Protein AF-A0A7G2IJ08-F1 (afdb_monomer_lite)

Secondary structure (DSSP, 8-state):
-EEEETTEEEEEE---HHHHTTEEEEEEEE-TTT--EEEEEEE-----STT--S-SHHHHHHHHHHHHHHHTTTSPPPPGGGS-TTHHHHHHHHTTTT----HHHHHHHHHHHHHTSTT--GGGG-

Radius of gyration: 16.59 Å; chains: 1; bounding box: 36×27×44 Å

pLDDT: mean 91.96, std 9.9, range [31.3, 98.06]

Structure (mmCIF, N/CA/C/O backbone):
data_AF-A0A7G2IJ08-F1
#
_entry.id   AF-A0A7G2IJ08-F1
#
loop_
_atom_site.group_PDB
_atom_site.id
_atom_site.type_symbol
_atom_site.label_atom_id
_atom_site.label_alt_id
_atom_site.label_comp_id
_atom_site.label_asym_id
_atom_site.label_entity_id
_atom_site.label_seq_id
_atom_site.pdbx_PDB_ins_code
_atom_site.Cartn_x
_atom_site.Cartn_y
_atom_site.Cartn_z
_atom_site.occupancy
_atom_site.B_iso_or_equiv
_atom_site.auth_seq_id
_atom_site.auth_comp_id
_atom_site.auth_asym_id
_atom_site.auth_atom_id
_atom_site.pdbx_PDB_model_num
ATOM 1 N N . MET A 1 1 ? -6.828 7.365 10.601 1.00 83.56 1 MET A N 1
ATOM 2 C CA . MET A 1 1 ? -6.269 6.712 9.393 1.00 83.56 1 MET A CA 1
ATOM 3 C C . MET A 1 1 ? -5.420 5.538 9.841 1.00 83.56 1 MET A C 1
ATOM 5 O O . MET A 1 1 ? -4.652 5.709 10.775 1.00 83.56 1 MET A O 1
ATOM 9 N N . ILE A 1 2 ? -5.579 4.373 9.215 1.00 91.81 2 ILE A N 1
ATOM 10 C CA . ILE A 1 2 ? -4.868 3.136 9.558 1.00 91.81 2 ILE A CA 1
ATOM 11 C C . ILE A 1 2 ? -3.822 2.849 8.482 1.00 91.81 2 ILE A C 1
ATOM 13 O O . ILE A 1 2 ? -4.136 2.824 7.285 1.00 91.81 2 ILE A O 1
ATOM 17 N N . THR A 1 3 ? -2.588 2.597 8.909 1.00 93.62 3 THR A N 1
ATOM 18 C CA . THR A 1 3 ? -1.513 2.089 8.054 1.00 93.62 3 THR A CA 1
ATOM 19 C C . THR A 1 3 ? -1.300 0.600 8.294 1.00 93.62 3 THR A C 1
ATOM 21 O O . THR A 1 3 ? -1.590 0.077 9.367 1.00 93.62 3 THR A O 1
ATOM 24 N N . GLN A 1 4 ? -0.800 -0.098 7.278 1.00 92.81 4 GLN A N 1
ATOM 25 C CA . GLN A 1 4 ? -0.503 -1.526 7.361 1.00 92.81 4 GLN A CA 1
ATOM 26 C C . GLN A 1 4 ? 0.725 -1.821 8.226 1.00 92.81 4 GLN A C 1
ATOM 28 O O . GLN A 1 4 ? 0.794 -2.865 8.865 1.00 92.81 4 GLN A O 1
ATOM 33 N N . TYR A 1 5 ? 1.691 -0.900 8.236 1.00 91.88 5 TYR A N 1
ATOM 34 C CA . TYR A 1 5 ? 2.951 -1.045 8.952 1.00 91.88 5 TYR A CA 1
ATOM 35 C C . TYR A 1 5 ? 3.253 0.226 9.747 1.00 91.88 5 TYR A C 1
ATOM 37 O O . TYR A 1 5 ? 2.928 1.337 9.310 1.00 91.88 5 TYR A O 1
ATOM 45 N N . MET A 1 6 ? 3.912 0.060 10.893 1.00 90.81 6 MET A N 1
ATOM 46 C CA . MET A 1 6 ? 4.408 1.165 11.715 1.00 90.81 6 MET A CA 1
ATOM 47 C C . MET A 1 6 ? 5.389 2.029 10.912 1.00 90.81 6 MET A C 1
ATOM 49 O O . MET A 1 6 ? 6.276 1.495 10.245 1.00 90.81 6 MET A O 1
ATOM 53 N N . GLY A 1 7 ? 5.213 3.353 10.926 1.00 90.12 7 GLY A N 1
ATOM 54 C CA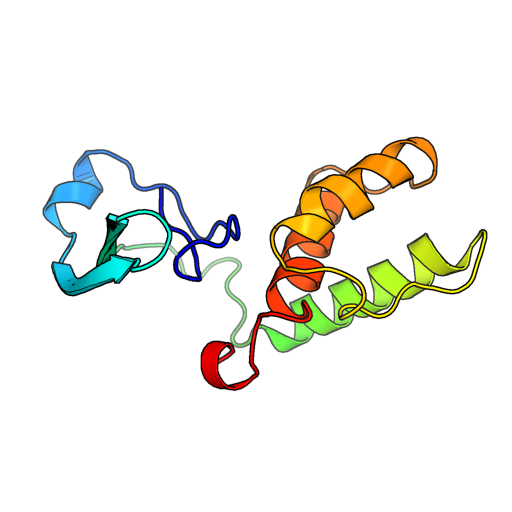 . GLY A 1 7 ? 6.118 4.299 10.253 1.00 90.12 7 GLY A CA 1
ATOM 55 C C . GLY A 1 7 ? 6.088 4.277 8.716 1.00 90.12 7 GLY A C 1
ATOM 56 O O . GLY A 1 7 ? 6.756 5.090 8.068 1.00 90.12 7 GLY A O 1
ATOM 57 N N . LYS A 1 8 ? 5.300 3.391 8.090 1.00 92.94 8 LYS A N 1
ATOM 58 C CA . LYS A 1 8 ? 5.178 3.316 6.628 1.00 92.94 8 LYS A CA 1
ATOM 59 C C . LYS A 1 8 ? 3.825 3.852 6.178 1.00 92.94 8 LYS A C 1
ATOM 61 O O . LYS A 1 8 ? 2.774 3.421 6.646 1.00 92.94 8 LYS A O 1
ATOM 66 N N . ARG A 1 9 ? 3.839 4.762 5.207 1.00 93.81 9 ARG A N 1
ATOM 67 C CA . ARG A 1 9 ? 2.667 5.385 4.572 1.00 93.81 9 ARG A CA 1
ATOM 68 C C . ARG A 1 9 ? 2.011 4.425 3.574 1.00 93.81 9 ARG A C 1
ATOM 70 O O . ARG A 1 9 ? 1.850 4.743 2.399 1.00 93.81 9 ARG A O 1
ATOM 77 N N . VAL A 1 10 ? 1.663 3.238 4.062 1.00 95.19 10 VAL A N 1
ATOM 78 C CA . VAL A 1 10 ? 0.983 2.170 3.327 1.00 95.19 10 VAL A CA 1
ATOM 79 C C . VAL A 1 10 ? -0.429 2.078 3.887 1.00 95.19 10 VAL A C 1
ATOM 81 O O . VAL A 1 10 ? -0.673 1.379 4.868 1.00 95.19 10 VAL A O 1
ATOM 84 N N . PHE A 1 11 ? -1.351 2.852 3.321 1.00 92.19 11 PHE A N 1
ATOM 85 C CA . PHE A 1 11 ? -2.701 2.980 3.871 1.00 92.19 11 PHE A CA 1
ATOM 86 C C . PHE A 1 11 ? -3.504 1.690 3.710 1.00 92.19 11 PHE A C 1
ATOM 88 O O . PHE A 1 11 ? -3.425 1.025 2.675 1.00 92.19 11 PHE A O 1
ATOM 95 N N . SER A 1 12 ? -4.264 1.344 4.747 1.00 90.69 12 SER A N 1
ATOM 96 C CA . SER A 1 12 ? -5.182 0.200 4.736 1.00 90.69 12 SER A CA 1
ATOM 97 C C . SER A 1 12 ? -6.635 0.648 4.811 1.00 90.69 12 SER A C 1
ATOM 99 O O . SER A 1 12 ? -7.461 0.121 4.079 1.00 90.69 12 SER A O 1
ATOM 101 N N . ALA A 1 13 ? -6.947 1.627 5.665 1.00 91.19 13 ALA A N 1
ATOM 102 C CA . ALA A 1 13 ? -8.313 2.114 5.840 1.00 91.19 13 ALA A CA 1
ATOM 103 C C . ALA A 1 13 ? -8.358 3.515 6.470 1.00 91.19 13 ALA A C 1
ATOM 105 O O . ALA A 1 13 ? -7.411 3.971 7.121 1.00 91.19 13 ALA A O 1
ATOM 106 N N . VAL A 1 14 ? -9.500 4.181 6.323 1.00 91.38 14 VAL A N 1
ATOM 107 C CA . VAL A 1 14 ? -9.898 5.342 7.124 1.00 91.38 14 VAL A CA 1
ATOM 108 C C . VAL A 1 14 ? -11.156 4.934 7.885 1.00 91.38 14 VAL A C 1
ATOM 110 O O . VAL A 1 14 ? -12.027 4.291 7.312 1.00 91.38 14 VAL A O 1
ATOM 113 N N . LEU A 1 15 ? -11.203 5.238 9.182 1.00 90.94 15 LEU A N 1
ATOM 114 C CA . LEU A 1 15 ? -12.371 4.978 10.018 1.00 90.94 15 LEU A CA 1
ATOM 115 C C . LEU A 1 15 ? -13.145 6.277 10.200 1.00 90.94 15 LEU A C 1
ATOM 117 O O . LEU A 1 15 ? -12.534 7.295 10.533 1.00 90.94 15 LEU A O 1
ATOM 121 N N . ASP A 1 16 ? -14.459 6.202 10.039 1.00 89.88 16 ASP A N 1
ATOM 122 C CA . ASP A 1 16 ? -15.369 7.277 10.417 1.00 89.88 16 ASP A CA 1
ATOM 123 C C . ASP A 1 16 ? -15.651 7.252 11.926 1.00 89.88 16 ASP A C 1
ATOM 125 O O . ASP A 1 16 ? -15.467 6.236 12.602 1.00 89.88 16 ASP A O 1
ATOM 129 N N . GLU A 1 17 ? -16.137 8.375 12.454 1.00 90.69 17 GLU A N 1
ATOM 130 C CA . GLU A 1 17 ? -16.393 8.586 13.885 1.00 90.69 17 GLU A CA 1
ATOM 131 C C . GLU A 1 17 ? -17.216 7.467 14.562 1.00 90.69 17 GLU A C 1
ATOM 133 O O . GLU A 1 17 ? -16.802 7.009 15.630 1.00 90.69 17 GLU A O 1
ATOM 138 N N . PRO A 1 18 ? -18.293 6.913 13.964 1.00 89.44 18 PRO A N 1
ATOM 139 C CA . PRO A 1 18 ? -19.065 5.844 14.604 1.00 89.44 18 PRO A CA 1
ATOM 140 C C . PRO A 1 18 ? -18.276 4.544 14.815 1.00 89.44 18 PRO A C 1
ATOM 142 O O . PRO A 1 18 ? -18.549 3.800 15.756 1.00 89.44 18 PRO A O 1
ATOM 145 N N . LEU A 1 19 ? -17.287 4.257 13.959 1.00 89.44 19 LEU A N 1
ATOM 146 C CA . LEU A 1 19 ? -16.447 3.062 14.086 1.00 89.44 19 LEU A CA 1
ATOM 147 C C . LEU A 1 19 ? -15.361 3.226 15.150 1.00 89.44 19 LEU A C 1
ATOM 149 O O . LEU A 1 19 ? -14.838 2.218 15.628 1.00 89.44 19 LEU A O 1
ATOM 153 N N . MET A 1 20 ? -15.053 4.460 15.563 1.00 90.00 20 MET A N 1
ATOM 154 C CA . MET A 1 20 ? -14.054 4.721 16.601 1.00 90.00 20 MET A CA 1
ATOM 155 C C . MET A 1 20 ? -14.438 4.088 17.942 1.00 90.00 20 MET A C 1
ATOM 157 O O . MET A 1 20 ? -13.561 3.611 18.658 1.00 90.00 20 MET A O 1
ATOM 161 N N . ALA A 1 21 ? -15.737 3.988 18.249 1.00 89.00 21 ALA A N 1
ATOM 162 C CA . ALA A 1 21 ? -16.230 3.312 19.452 1.00 89.00 21 ALA A CA 1
ATOM 163 C C . ALA A 1 21 ? -15.924 1.798 19.480 1.00 89.00 21 ALA A C 1
ATOM 165 O O . ALA A 1 21 ? -15.882 1.199 20.553 1.00 89.00 21 ALA A O 1
ATOM 166 N N . ASN A 1 22 ? -15.681 1.182 18.316 1.00 90.69 22 ASN A N 1
ATOM 167 C CA . ASN A 1 22 ? -15.400 -0.251 18.176 1.00 90.69 22 ASN A CA 1
ATOM 168 C C . ASN A 1 22 ? -13.899 -0.569 18.089 1.00 90.69 22 ASN A C 1
ATOM 170 O O . ASN A 1 22 ? -13.524 -1.732 17.915 1.00 90.69 22 ASN A O 1
ATOM 174 N N . VAL A 1 23 ? -13.036 0.446 18.175 1.00 94.44 23 VAL A N 1
ATOM 175 C CA . VAL A 1 23 ? -11.585 0.275 18.097 1.00 94.44 23 VAL A CA 1
ATOM 176 C C . VAL A 1 23 ? -11.074 -0.378 19.377 1.00 94.44 23 VAL A C 1
ATOM 178 O O . VAL A 1 23 ? -11.228 0.151 20.475 1.00 94.44 23 VAL A O 1
ATOM 181 N N . LYS A 1 24 ? -10.409 -1.525 19.231 1.00 95.50 24 LYS A N 1
ATOM 182 C CA . LYS A 1 24 ? -9.675 -2.194 20.307 1.00 95.50 24 LYS A CA 1
ATOM 183 C C . LYS A 1 24 ? -8.184 -2.011 20.086 1.00 95.50 24 LYS A C 1
ATOM 185 O O . LYS A 1 24 ? -7.656 -2.486 19.083 1.00 95.50 24 LYS A O 1
ATOM 190 N N . VAL A 1 25 ? -7.502 -1.364 21.025 1.00 95.62 25 VAL A N 1
ATOM 191 C CA . VAL A 1 25 ? -6.035 -1.292 21.025 1.00 95.62 25 VAL A CA 1
ATOM 192 C C . VAL A 1 25 ? -5.491 -2.634 21.506 1.00 95.62 25 VAL A C 1
ATOM 194 O O . VAL A 1 25 ? -5.792 -3.071 22.614 1.00 95.62 25 VAL A O 1
ATOM 197 N N . LEU A 1 26 ? -4.729 -3.307 20.648 1.00 95.38 26 LEU A N 1
ATOM 198 C CA . LEU A 1 26 ? -4.089 -4.589 20.939 1.00 95.38 26 LEU A CA 1
ATOM 199 C C . LEU A 1 26 ? -2.696 -4.399 21.536 1.00 95.38 26 LEU A C 1
ATOM 201 O O . LEU A 1 26 ? -2.298 -5.134 22.435 1.00 95.38 26 LEU A O 1
ATOM 205 N N . GLN A 1 27 ? -1.953 -3.422 21.020 1.00 94.75 27 GLN A N 1
ATOM 206 C CA . GLN A 1 27 ? -0.595 -3.131 21.452 1.00 94.75 27 GLN A CA 1
ATOM 207 C C . GLN A 1 27 ? -0.280 -1.657 21.219 1.00 94.75 27 GLN A C 1
ATOM 209 O O . GLN A 1 27 ? -0.668 -1.096 20.195 1.00 94.75 27 GLN A O 1
ATOM 214 N N . THR A 1 28 ? 0.486 -1.072 22.133 1.00 95.56 28 THR A N 1
ATOM 215 C CA . THR A 1 28 ? 1.077 0.258 21.982 1.00 95.56 28 THR A CA 1
ATOM 216 C C . THR A 1 28 ? 2.592 0.123 21.918 1.00 95.56 28 THR A C 1
ATOM 218 O O . THR A 1 28 ? 3.188 -0.614 22.705 1.00 95.56 28 THR A O 1
ATOM 221 N N . GLN A 1 29 ? 3.217 0.806 20.965 1.00 93.19 29 GLN A N 1
ATOM 222 C CA . GLN A 1 29 ? 4.662 0.815 20.757 1.00 93.19 29 GLN A CA 1
ATOM 223 C C . GLN A 1 29 ? 5.121 2.249 20.517 1.00 93.19 29 GLN A C 1
ATOM 225 O O . GLN A 1 29 ? 4.439 3.004 19.832 1.00 93.19 29 GLN A O 1
ATOM 230 N N . VAL A 1 30 ? 6.273 2.625 21.065 1.00 93.69 30 VAL A N 1
ATOM 231 C CA . VAL A 1 30 ? 6.898 3.921 20.778 1.00 93.69 30 VAL A CA 1
ATOM 232 C C . VAL A 1 30 ? 8.019 3.679 19.787 1.00 93.69 30 VAL A C 1
ATOM 234 O O . VAL A 1 30 ? 8.906 2.864 20.038 1.00 93.69 30 VAL A O 1
ATOM 237 N N . ASP A 1 31 ? 7.962 4.374 18.660 1.00 88.88 31 ASP A N 1
ATOM 238 C CA . ASP A 1 31 ? 9.029 4.344 17.672 1.00 88.88 31 ASP A CA 1
ATOM 239 C C . ASP A 1 31 ? 10.292 4.988 18.277 1.00 88.88 31 ASP A C 1
ATOM 241 O O . ASP A 1 31 ? 10.238 6.158 18.670 1.00 88.88 31 ASP A O 1
ATOM 245 N N . PRO A 1 32 ? 11.417 4.261 18.399 1.00 88.06 32 PRO A N 1
ATOM 246 C CA . PRO A 1 32 ? 12.633 4.799 19.001 1.00 88.06 32 PRO A CA 1
ATOM 247 C C . PRO A 1 32 ? 13.225 5.970 18.212 1.00 88.06 32 PRO A C 1
ATOM 249 O O . PRO A 1 32 ? 13.860 6.827 18.823 1.00 88.06 32 PRO A O 1
ATOM 252 N N . ASP A 1 33 ? 13.003 6.025 16.895 1.00 87.94 33 ASP A N 1
ATOM 253 C CA . ASP A 1 33 ? 13.598 7.044 16.029 1.00 87.94 33 ASP A CA 1
ATOM 254 C C . ASP A 1 33 ? 12.771 8.335 16.024 1.00 87.94 33 ASP A C 1
ATOM 256 O O . ASP A 1 33 ? 13.313 9.437 16.118 1.00 87.94 33 ASP A O 1
ATOM 260 N N . SER A 1 34 ? 11.444 8.218 15.906 1.00 89.88 34 SER A N 1
ATOM 261 C CA . SER A 1 34 ? 10.548 9.383 15.839 1.00 89.88 34 SER A CA 1
ATOM 262 C C . SER A 1 34 ? 9.936 9.787 17.181 1.00 89.88 34 SER A C 1
ATOM 264 O O . SER A 1 34 ? 9.311 10.845 17.266 1.00 89.88 34 SER A O 1
ATOM 266 N N . HIS A 1 35 ? 10.074 8.945 18.209 1.00 90.94 35 HIS A N 1
ATOM 267 C CA . HIS A 1 35 ? 9.389 9.048 19.503 1.00 90.94 35 HIS A CA 1
ATOM 268 C C . HIS A 1 35 ? 7.855 9.098 19.403 1.00 90.94 35 HIS A C 1
ATOM 270 O O . HIS A 1 35 ? 7.180 9.494 20.354 1.00 90.94 35 HIS A O 1
ATOM 276 N N . GLN A 1 36 ? 7.285 8.695 18.262 1.00 92.31 36 GLN A N 1
ATOM 277 C CA . GLN A 1 36 ? 5.840 8.647 18.063 1.00 92.31 36 GLN A CA 1
ATOM 278 C C . GLN A 1 36 ? 5.251 7.378 18.667 1.00 92.31 36 GLN A C 1
ATOM 280 O O . GLN A 1 36 ? 5.807 6.287 18.528 1.00 92.31 36 GLN A O 1
ATOM 285 N N . GLU A 1 37 ? 4.087 7.519 19.291 1.00 94.31 37 GLU A N 1
ATOM 286 C CA . GLU A 1 37 ? 3.296 6.383 19.744 1.00 94.31 37 GLU A CA 1
ATOM 287 C C . GLU A 1 37 ? 2.488 5.795 18.580 1.00 94.31 37 GLU A C 1
ATOM 289 O O . GLU A 1 37 ? 1.760 6.498 17.877 1.00 94.31 37 GLU A O 1
ATOM 294 N N . TRP A 1 38 ? 2.591 4.482 18.410 1.00 94.50 38 TRP A N 1
ATOM 295 C CA . TRP A 1 38 ? 1.856 3.693 17.439 1.00 94.50 38 TRP A CA 1
ATOM 296 C C . TRP A 1 38 ? 0.996 2.656 18.144 1.00 94.50 38 TRP A C 1
ATOM 298 O O . TRP A 1 38 ? 1.460 1.921 19.016 1.00 94.50 38 TRP A O 1
ATOM 308 N N . GLN A 1 39 ? -0.261 2.569 17.719 1.00 94.81 39 GLN A N 1
ATOM 309 C CA . GLN A 1 39 ? -1.226 1.622 18.258 1.00 94.81 39 GLN A CA 1
ATOM 310 C C . GLN A 1 39 ? -1.586 0.590 17.193 1.00 94.81 39 GLN A C 1
ATOM 312 O O . GLN A 1 39 ? -2.112 0.925 16.129 1.00 94.81 39 GLN A O 1
ATOM 317 N N . GLN A 1 40 ? -1.321 -0.680 17.487 1.00 94.31 40 GLN A N 1
ATOM 318 C CA . GLN A 1 40 ? -1.907 -1.781 16.741 1.00 94.31 40 GLN A CA 1
ATOM 319 C C . GLN A 1 40 ? -3.355 -1.925 17.192 1.00 94.31 40 GLN A C 1
ATOM 321 O O . GLN A 1 40 ? -3.624 -2.173 18.367 1.00 94.31 40 GLN A O 1
ATOM 326 N N . VAL A 1 41 ? -4.286 -1.776 16.257 1.00 94.62 41 VAL A N 1
ATOM 327 C CA . VAL A 1 41 ? -5.718 -1.794 16.547 1.00 94.62 41 VAL A CA 1
ATOM 328 C C . VAL A 1 41 ? -6.425 -2.935 15.828 1.00 94.62 41 VAL A C 1
ATOM 330 O O . VAL A 1 41 ? -6.017 -3.357 14.748 1.00 94.62 41 VAL A O 1
ATOM 333 N N . SER A 1 42 ? -7.514 -3.410 16.422 1.00 93.88 42 SER A N 1
ATOM 334 C CA . SER A 1 42 ? -8.494 -4.294 15.798 1.00 93.88 42 SER A CA 1
ATOM 335 C C . SER A 1 42 ? -9.854 -3.612 15.800 1.00 93.88 42 SER A C 1
ATOM 337 O O . SER A 1 42 ? -10.259 -3.021 16.801 1.00 93.88 42 SER A O 1
ATOM 339 N N . VAL A 1 43 ? -10.548 -3.676 14.667 1.00 92.69 43 VAL A N 1
ATOM 340 C CA . VAL A 1 43 ? -11.862 -3.060 14.471 1.00 92.69 43 VAL A CA 1
ATOM 341 C C . VAL A 1 43 ? -12.766 -4.086 13.816 1.00 92.69 43 VAL A C 1
ATOM 343 O O . VAL A 1 43 ? -12.389 -4.712 12.829 1.00 92.69 43 VAL A O 1
ATOM 346 N N . THR A 1 44 ? -13.961 -4.261 14.365 1.00 91.19 44 THR A N 1
ATOM 347 C CA . THR A 1 44 ? -15.001 -5.093 13.757 1.00 91.19 44 THR A CA 1
ATOM 348 C C . THR A 1 44 ? -16.007 -4.190 13.057 1.00 91.19 44 THR A C 1
ATOM 350 O O . THR A 1 44 ? -16.534 -3.260 13.667 1.00 91.19 44 THR A O 1
ATOM 353 N N . ALA A 1 45 ? -16.263 -4.463 11.780 1.00 88.62 45 ALA A N 1
ATOM 354 C CA . ALA A 1 45 ? -17.223 -3.744 10.953 1.00 88.62 45 ALA A CA 1
ATOM 355 C C . ALA A 1 45 ? -18.034 -4.739 10.112 1.00 88.62 45 ALA A C 1
ATOM 357 O O . ALA A 1 45 ? -17.591 -5.863 9.875 1.00 88.62 45 ALA A O 1
ATOM 358 N N . TRP A 1 46 ? -19.216 -4.315 9.670 1.00 89.38 46 TRP A N 1
ATOM 359 C CA . TRP A 1 46 ? -20.107 -5.109 8.827 1.00 89.38 46 TRP A CA 1
ATOM 360 C C . TRP A 1 46 ? -20.086 -4.577 7.397 1.00 89.38 46 TRP A C 1
ATOM 362 O O . TRP A 1 46 ? -20.099 -3.367 7.184 1.00 89.38 46 TRP A O 1
ATOM 372 N N . THR A 1 47 ? -20.072 -5.487 6.430 1.00 88.38 47 THR A N 1
ATOM 373 C CA . THR A 1 47 ? -20.132 -5.193 4.995 1.00 88.38 47 THR A CA 1
ATOM 374 C C . THR A 1 47 ? -20.822 -6.348 4.276 1.00 88.38 47 THR A C 1
ATOM 376 O O . THR A 1 47 ? -20.944 -7.441 4.832 1.00 88.38 47 THR A O 1
ATOM 379 N N . THR A 1 48 ? -21.283 -6.115 3.051 1.00 91.56 48 THR A N 1
ATOM 380 C CA . THR A 1 48 ? -21.674 -7.195 2.139 1.00 91.56 48 THR A CA 1
ATOM 381 C C . THR A 1 48 ? -20.440 -7.989 1.721 1.00 91.56 48 THR A C 1
ATOM 383 O O . THR A 1 48 ? -19.351 -7.429 1.647 1.00 91.56 48 THR A O 1
ATOM 386 N N . ASP A 1 49 ? -20.609 -9.270 1.408 1.00 86.88 49 ASP A N 1
ATOM 387 C CA . ASP A 1 49 ? -19.570 -10.125 0.816 1.00 86.88 49 ASP A CA 1
ATOM 388 C C . ASP A 1 49 ? -19.336 -9.847 -0.681 1.00 86.88 49 ASP A C 1
ATOM 390 O O . ASP A 1 49 ? -18.397 -10.374 -1.279 1.00 86.88 49 ASP A O 1
ATOM 394 N N . GLN A 1 50 ? -20.169 -8.991 -1.278 1.00 88.56 50 GLN A N 1
ATOM 395 C CA . GLN A 1 50 ? -20.017 -8.502 -2.644 1.00 88.56 50 GLN A CA 1
ATOM 396 C C . GLN A 1 50 ? -18.620 -7.894 -2.849 1.00 88.56 50 GLN A C 1
ATOM 398 O O . GLN A 1 50 ? -18.134 -7.137 -2.011 1.00 88.56 50 GLN A O 1
ATOM 403 N N . ASP A 1 51 ? -17.981 -8.263 -3.960 1.00 84.50 51 ASP A N 1
ATOM 404 C CA . ASP A 1 51 ? -16.644 -7.823 -4.388 1.00 84.50 51 ASP A CA 1
ATOM 405 C C . ASP A 1 51 ? -15.458 -8.275 -3.512 1.00 84.50 51 ASP A C 1
ATOM 407 O O . ASP A 1 51 ? -14.314 -7.878 -3.757 1.00 84.50 51 ASP A O 1
ATOM 411 N N . PHE A 1 52 ? -15.678 -9.166 -2.540 1.00 89.19 52 PHE A N 1
ATOM 412 C CA . PHE A 1 52 ? -14.580 -9.814 -1.826 1.00 89.19 52 PHE A CA 1
ATOM 413 C C . PHE A 1 52 ? -13.991 -10.969 -2.636 1.00 89.19 52 PHE A C 1
ATOM 415 O O . PHE A 1 52 ? -14.696 -11.809 -3.194 1.00 89.19 52 PHE A O 1
ATOM 422 N N . ILE A 1 53 ? -12.663 -11.052 -2.633 1.00 89.44 53 ILE A N 1
ATOM 423 C CA . ILE A 1 53 ? -11.926 -12.216 -3.123 1.00 89.44 53 ILE A CA 1
ATOM 424 C C . ILE A 1 53 ? -11.326 -12.980 -1.944 1.00 89.44 53 ILE A C 1
ATOM 426 O O . ILE A 1 53 ? -10.955 -12.396 -0.928 1.00 89.44 53 ILE A O 1
ATOM 430 N N . SER A 1 54 ? -11.213 -14.302 -2.078 1.00 89.50 54 SER A N 1
ATOM 431 C CA . SER A 1 54 ? -10.762 -15.176 -0.986 1.00 89.50 54 SER A CA 1
ATOM 432 C C . SER A 1 54 ? -9.289 -14.999 -0.611 1.00 89.50 54 SER A C 1
ATOM 434 O O . SER A 1 54 ? -8.884 -15.373 0.488 1.00 89.50 54 SER A O 1
ATOM 436 N N . THR A 1 55 ? -8.471 -14.462 -1.519 1.00 91.56 55 THR A N 1
ATOM 437 C CA . THR A 1 55 ? -7.028 -14.284 -1.325 1.00 91.56 55 THR A CA 1
ATOM 438 C C . THR A 1 55 ? -6.539 -13.044 -2.061 1.00 91.56 55 THR A C 1
ATOM 440 O O . THR A 1 55 ? -7.137 -12.634 -3.050 1.00 91.56 55 THR A O 1
ATOM 443 N N . LEU A 1 56 ? -5.409 -12.478 -1.633 1.00 90.88 56 LEU A N 1
ATOM 444 C CA . LEU A 1 56 ? -4.785 -11.340 -2.319 1.00 90.88 56 LEU A CA 1
ATOM 445 C C . LEU A 1 56 ? -3.983 -11.731 -3.570 1.00 90.88 56 LEU A C 1
ATOM 447 O O . LEU A 1 56 ? -3.608 -10.848 -4.339 1.00 90.88 56 LEU A O 1
ATOM 451 N N . ALA A 1 57 ? -3.704 -13.022 -3.783 1.00 93.06 57 ALA A N 1
ATOM 452 C CA . ALA A 1 57 ? -2.816 -13.477 -4.853 1.00 93.06 57 ALA A CA 1
ATOM 453 C C . ALA A 1 57 ? -3.225 -12.967 -6.253 1.00 93.06 57 ALA A C 1
ATOM 455 O O . ALA A 1 57 ? -2.350 -12.438 -6.938 1.00 93.06 57 ALA A O 1
ATOM 456 N N . PRO A 1 58 ? -4.515 -12.986 -6.652 1.00 94.62 58 PRO A N 1
ATOM 457 C CA . PRO A 1 58 ? -4.930 -12.454 -7.952 1.00 94.62 58 PRO A CA 1
ATOM 458 C C . PRO A 1 58 ? -4.662 -10.950 -8.116 1.00 94.62 58 PRO A C 1
ATOM 460 O O . PRO A 1 58 ? -4.298 -10.501 -9.200 1.00 94.62 58 PRO A O 1
ATOM 463 N N . ILE A 1 59 ? -4.797 -10.159 -7.042 1.00 93.75 59 ILE A N 1
ATOM 464 C CA . ILE A 1 59 ? -4.512 -8.714 -7.072 1.00 93.75 59 ILE A CA 1
ATOM 465 C C . ILE A 1 59 ? -3.012 -8.476 -7.253 1.00 93.75 59 ILE A C 1
ATOM 467 O O . ILE A 1 59 ? -2.613 -7.585 -8.005 1.00 93.75 59 ILE A O 1
ATOM 471 N N . TRP A 1 60 ? -2.170 -9.261 -6.579 1.00 95.31 60 TRP A N 1
ATOM 472 C CA . TRP A 1 60 ? -0.716 -9.136 -6.686 1.00 95.31 60 TRP A CA 1
ATOM 473 C C . TRP A 1 60 ? -0.172 -9.611 -8.022 1.00 95.31 60 TRP A C 1
ATOM 475 O O . TRP A 1 60 ? 0.707 -8.952 -8.566 1.00 95.31 60 TRP A O 1
ATOM 485 N N . GLU A 1 61 ? -0.729 -10.677 -8.585 1.00 96.56 61 GLU A N 1
ATOM 486 C CA . GLU A 1 61 ? -0.394 -11.112 -9.937 1.00 96.56 61 GLU A CA 1
ATOM 487 C C . GLU A 1 61 ? 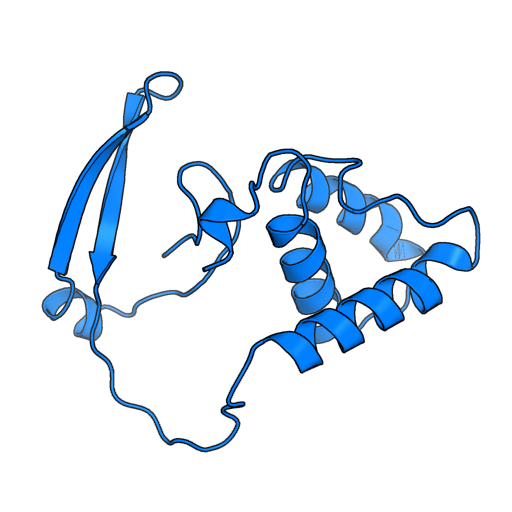-0.777 -10.045 -10.971 1.00 96.56 61 GLU A C 1
ATOM 489 O O . GLU A 1 61 ? 0.048 -9.659 -11.797 1.00 96.56 61 GLU A O 1
ATOM 494 N N . TYR A 1 62 ? -1.986 -9.483 -10.871 1.00 96.44 62 TYR A N 1
ATOM 495 C CA . TYR A 1 62 ? -2.408 -8.377 -11.731 1.00 96.44 62 TYR A CA 1
ATOM 496 C C . TYR A 1 62 ? -1.502 -7.143 -11.583 1.00 96.44 62 TYR A C 1
ATOM 498 O O . TYR A 1 62 ? -1.132 -6.514 -12.574 1.00 96.44 62 TYR A O 1
ATOM 506 N N . SER A 1 63 ? -1.097 -6.813 -10.355 1.00 97.75 63 SER A N 1
ATOM 507 C CA . SER A 1 63 ? -0.208 -5.677 -10.083 1.00 97.75 63 SER A CA 1
ATOM 508 C C . SER A 1 63 ? 1.209 -5.889 -10.624 1.00 97.75 63 SER A C 1
ATOM 510 O O . SER A 1 63 ? 1.806 -4.943 -11.134 1.00 97.75 63 SER A O 1
ATOM 512 N N . ASP A 1 64 ? 1.744 -7.112 -10.554 1.00 97.75 64 ASP A N 1
ATOM 513 C CA . ASP A 1 64 ? 3.036 -7.447 -11.162 1.00 97.75 64 ASP A CA 1
ATOM 514 C C . ASP A 1 64 ? 2.960 -7.368 -12.692 1.00 97.75 64 ASP A C 1
ATOM 516 O O . ASP A 1 64 ? 3.788 -6.713 -13.324 1.00 97.75 64 ASP A O 1
ATOM 520 N N . GLN A 1 65 ? 1.908 -7.919 -13.304 1.00 97.44 65 GLN A N 1
ATOM 521 C CA . GLN A 1 65 ? 1.681 -7.784 -14.746 1.00 97.44 65 GLN A CA 1
ATOM 522 C C . GLN A 1 65 ? 1.558 -6.313 -15.168 1.00 97.44 65 GLN A C 1
ATOM 524 O O . GLN A 1 65 ? 2.123 -5.904 -16.187 1.00 97.44 65 GLN A O 1
ATOM 529 N N . MET A 1 66 ? 0.864 -5.492 -14.377 1.00 97.38 66 MET A N 1
ATOM 530 C CA . MET A 1 66 ? 0.764 -4.048 -14.591 1.00 97.38 66 MET A CA 1
ATOM 531 C C . MET A 1 66 ? 2.133 -3.365 -14.500 1.00 97.38 66 MET A C 1
ATOM 533 O O . MET A 1 66 ? 2.464 -2.554 -15.366 1.00 97.38 66 MET A O 1
ATOM 537 N N . LEU A 1 67 ? 2.947 -3.719 -13.501 1.00 97.38 67 LEU A N 1
ATOM 538 C CA . LEU A 1 67 ? 4.310 -3.212 -13.347 1.00 97.38 67 LEU A CA 1
ATOM 539 C C . LEU A 1 67 ? 5.161 -3.555 -14.575 1.00 97.38 67 LEU A C 1
ATOM 541 O O . LEU A 1 67 ? 5.784 -2.665 -15.153 1.00 97.38 67 LEU A O 1
ATOM 545 N N . GLN A 1 68 ? 5.158 -4.819 -15.005 1.00 97.00 68 GLN A N 1
ATOM 546 C CA . GLN A 1 68 ? 5.949 -5.255 -16.156 1.00 97.00 68 GLN A CA 1
ATOM 547 C C . GLN A 1 68 ? 5.476 -4.599 -17.453 1.00 97.00 68 GLN A C 1
ATOM 549 O O . GLN A 1 68 ? 6.288 -4.040 -18.186 1.00 97.00 68 GLN A O 1
ATOM 554 N N . SER A 1 69 ? 4.175 -4.617 -17.738 1.00 94.69 69 SER A N 1
ATOM 555 C CA . SER A 1 69 ? 3.625 -4.054 -18.981 1.00 94.69 69 SER A CA 1
ATOM 556 C C . SER A 1 69 ? 3.795 -2.537 -19.081 1.00 94.69 69 SER A C 1
ATOM 558 O O . SER A 1 69 ? 4.069 -2.019 -20.161 1.00 94.69 69 SER A O 1
ATOM 560 N N . THR A 1 70 ? 3.677 -1.821 -17.961 1.00 95.06 70 THR A N 1
ATOM 561 C CA . THR A 1 70 ? 3.742 -0.354 -17.944 1.00 95.06 70 THR A CA 1
ATOM 562 C C . THR A 1 70 ? 5.177 0.158 -17.881 1.00 95.06 70 THR A C 1
ATOM 564 O O . THR A 1 70 ? 5.533 1.104 -18.582 1.00 95.06 70 THR A O 1
ATOM 567 N N . CYS A 1 71 ? 6.019 -0.436 -17.033 1.00 95.25 71 CYS A N 1
ATOM 568 C CA . CYS A 1 71 ? 7.324 0.133 -16.694 1.00 95.25 71 CYS A CA 1
ATOM 569 C C . CYS A 1 71 ? 8.492 -0.433 -17.514 1.00 95.25 71 CYS A C 1
ATOM 571 O O . CYS A 1 71 ? 9.584 0.129 -17.436 1.00 95.25 71 CYS A O 1
ATOM 573 N N . SER A 1 72 ? 8.274 -1.479 -18.321 1.00 95.06 72 SER A N 1
ATOM 574 C CA . SER A 1 72 ? 9.288 -2.005 -19.253 1.00 95.06 72 SER A CA 1
ATOM 575 C C . SER A 1 72 ? 9.336 -1.275 -20.602 1.00 95.06 72 SER A C 1
ATOM 577 O O . SER A 1 72 ? 10.241 -1.507 -21.401 1.00 95.06 72 SER A O 1
ATOM 579 N N . ALA A 1 73 ? 8.383 -0.375 -20.870 1.00 92.44 73 ALA A N 1
ATOM 580 C CA . ALA A 1 73 ? 8.216 0.243 -22.186 1.00 92.44 73 ALA A CA 1
ATOM 581 C C . ALA A 1 73 ? 9.362 1.190 -22.596 1.00 92.44 73 ALA A C 1
ATOM 583 O O . ALA A 1 73 ? 9.584 1.402 -23.787 1.00 92.44 73 ALA A O 1
ATOM 584 N N . CYS A 1 74 ? 10.082 1.779 -21.634 1.00 94.69 74 CYS A N 1
ATOM 585 C CA . CYS A 1 74 ? 11.128 2.777 -21.908 1.00 94.69 74 CYS A CA 1
ATOM 586 C C . CYS A 1 74 ? 12.519 2.372 -21.399 1.00 94.69 74 CYS A C 1
ATOM 588 O O . CYS A 1 74 ? 13.530 2.779 -21.965 1.00 94.69 74 CYS A O 1
ATOM 590 N N . HIS A 1 75 ? 12.582 1.598 -20.321 1.00 95.12 75 HIS A N 1
ATOM 591 C CA . HIS A 1 75 ? 13.808 1.101 -19.705 1.00 95.12 75 HIS A CA 1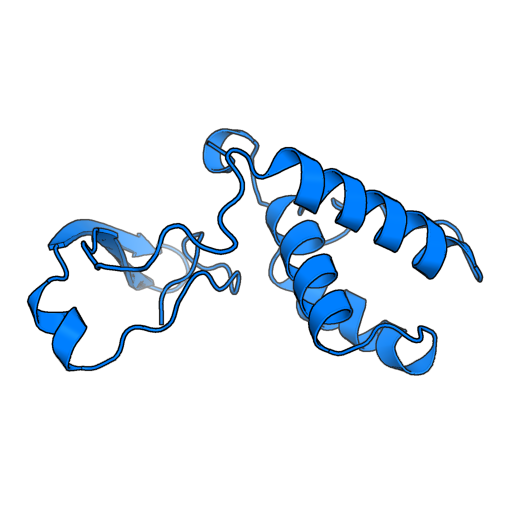
ATOM 592 C C . HIS A 1 75 ? 13.499 -0.204 -18.968 1.00 95.12 75 HIS A C 1
ATOM 594 O O . HIS A 1 75 ? 12.350 -0.630 -18.902 1.00 95.12 75 HIS A O 1
ATOM 600 N N . SER A 1 76 ? 14.513 -0.832 -18.372 1.00 95.75 76 SER A N 1
ATOM 601 C CA . SER A 1 76 ? 14.289 -2.019 -17.543 1.00 95.75 76 SER A CA 1
ATOM 602 C C . SER A 1 76 ? 13.382 -1.705 -16.349 1.00 95.75 76 SER A C 1
ATOM 604 O O . SER A 1 76 ? 13.547 -0.667 -15.695 1.00 95.75 76 SER A O 1
ATOM 606 N N . THR A 1 77 ? 12.439 -2.602 -16.060 1.00 96.56 77 THR A N 1
ATOM 607 C CA . THR A 1 77 ? 11.538 -2.493 -14.913 1.00 96.56 77 THR A CA 1
ATOM 608 C C . THR A 1 77 ? 12.351 -2.470 -13.613 1.00 96.56 77 THR A C 1
ATOM 610 O O . THR A 1 77 ? 13.156 -3.375 -13.371 1.00 96.56 77 THR A O 1
ATOM 613 N N . PRO A 1 78 ? 12.183 -1.461 -12.740 1.00 94.44 78 PRO A N 1
ATOM 614 C CA . PRO A 1 78 ? 12.857 -1.460 -11.451 1.00 94.44 78 PRO A CA 1
ATOM 615 C C . PRO A 1 78 ? 12.331 -2.611 -10.574 1.00 94.44 78 PRO A C 1
ATOM 617 O O . PRO A 1 78 ? 11.115 -2.785 -10.486 1.00 94.44 78 PRO A O 1
ATOM 620 N N . PRO A 1 79 ? 13.203 -3.372 -9.880 1.00 96.50 79 PRO A N 1
ATOM 621 C CA . PRO A 1 79 ? 12.735 -4.380 -8.932 1.00 96.50 79 PRO A CA 1
ATOM 622 C C . PRO A 1 79 ? 11.952 -3.702 -7.803 1.00 96.50 79 PRO A C 1
ATOM 624 O O . PRO A 1 79 ? 12.301 -2.589 -7.403 1.00 96.50 79 PRO A O 1
ATOM 627 N N . THR A 1 80 ? 10.940 -4.372 -7.244 1.00 96.94 80 THR A N 1
ATOM 628 C CA . THR A 1 80 ? 10.100 -3.821 -6.158 1.00 96.94 80 THR A CA 1
ATOM 629 C C . THR A 1 80 ? 10.917 -3.434 -4.921 1.00 96.94 80 THR A C 1
ATOM 631 O O . THR A 1 80 ? 10.569 -2.514 -4.191 1.00 96.94 80 THR A O 1
ATOM 634 N N . THR A 1 81 ? 12.071 -4.065 -4.721 1.00 97.06 81 THR A N 1
ATOM 635 C CA . THR A 1 81 ? 13.011 -3.782 -3.631 1.00 97.06 81 THR A CA 1
ATOM 636 C C . THR A 1 81 ? 13.954 -2.608 -3.913 1.00 97.06 81 THR A C 1
ATOM 638 O O . THR A 1 81 ? 14.829 -2.314 -3.103 1.00 97.06 81 THR A O 1
ATOM 641 N N . ARG A 1 82 ? 13.809 -1.898 -5.040 1.00 96.38 82 ARG A N 1
ATOM 642 C CA . ARG A 1 82 ? 14.640 -0.723 -5.353 1.00 96.38 82 ARG A CA 1
ATOM 643 C C . ARG A 1 82 ? 14.481 0.399 -4.322 1.00 96.38 82 ARG A C 1
ATOM 645 O O . ARG A 1 82 ? 15.452 1.100 -4.044 1.00 96.38 82 ARG A O 1
ATOM 652 N N . TYR A 1 83 ? 13.275 0.587 -3.792 1.00 97.75 83 TYR A N 1
ATOM 653 C CA . TYR A 1 83 ? 12.959 1.642 -2.831 1.00 97.75 83 TYR A CA 1
ATOM 654 C C . TYR A 1 83 ? 12.318 1.071 -1.565 1.00 97.75 83 TYR A C 1
ATOM 656 O O . TYR A 1 83 ? 11.792 -0.043 -1.564 1.00 97.75 83 TYR A O 1
ATOM 664 N N . THR A 1 84 ? 12.334 1.876 -0.500 1.00 97.69 84 THR A N 1
ATOM 665 C CA . THR A 1 84 ? 11.495 1.653 0.682 1.00 97.69 84 THR A CA 1
ATOM 666 C C . THR A 1 84 ? 10.022 1.886 0.342 1.00 97.69 84 THR A C 1
ATOM 668 O O . THR A 1 84 ? 9.699 2.556 -0.644 1.00 97.69 84 THR A O 1
ATOM 671 N N . ALA A 1 85 ? 9.104 1.405 1.180 1.00 97.56 85 ALA A N 1
ATOM 672 C CA . ALA A 1 85 ? 7.669 1.600 0.987 1.00 97.56 85 ALA A CA 1
ATOM 673 C C . ALA A 1 85 ? 7.306 3.093 0.911 1.00 97.56 85 ALA A C 1
ATOM 675 O O . ALA A 1 85 ? 6.484 3.517 0.101 1.00 97.56 85 ALA A O 1
ATOM 676 N N . ASN A 1 86 ? 7.963 3.933 1.711 1.00 96.88 86 ASN A N 1
ATOM 677 C CA . ASN A 1 86 ? 7.770 5.381 1.627 1.00 96.88 86 ASN A CA 1
ATOM 678 C C . ASN A 1 86 ? 8.428 5.977 0.369 1.00 96.88 86 ASN A C 1
ATOM 680 O O . ASN A 1 86 ? 7.876 6.902 -0.226 1.00 96.88 86 ASN A O 1
ATOM 684 N N . GLY A 1 87 ? 9.569 5.435 -0.070 1.00 98.00 87 GLY A N 1
ATOM 685 C CA . GLY A 1 87 ? 10.279 5.883 -1.270 1.00 98.00 87 GLY A CA 1
ATOM 686 C C . GLY A 1 87 ? 9.493 5.664 -2.566 1.00 98.00 87 GLY A C 1
ATOM 687 O O . GLY A 1 87 ? 9.517 6.524 -3.448 1.00 98.00 87 GLY A O 1
ATOM 688 N N . TRP A 1 88 ? 8.724 4.575 -2.660 1.00 98.06 88 TRP A N 1
ATOM 689 C CA . TRP A 1 88 ? 7.886 4.288 -3.831 1.00 98.06 88 TRP A CA 1
ATOM 690 C C . TRP A 1 88 ? 6.833 5.357 -4.133 1.00 98.06 88 TRP A C 1
ATOM 692 O O . TRP A 1 88 ? 6.478 5.524 -5.296 1.00 98.06 88 TRP A O 1
ATOM 702 N N . ILE A 1 89 ? 6.393 6.136 -3.137 1.00 97.69 89 ILE A N 1
ATOM 703 C CA . ILE A 1 89 ? 5.459 7.255 -3.348 1.00 97.69 89 ILE A CA 1
ATOM 704 C C . ILE A 1 89 ? 6.075 8.281 -4.306 1.00 97.69 89 ILE A C 1
ATOM 706 O O . ILE A 1 89 ? 5.452 8.676 -5.289 1.00 97.69 89 ILE A O 1
ATOM 710 N N . ALA A 1 90 ? 7.316 8.693 -4.039 1.00 97.31 90 ALA A N 1
ATOM 711 C CA . ALA A 1 90 ? 8.032 9.624 -4.905 1.00 97.31 90 ALA A CA 1
ATOM 712 C C . ALA A 1 90 ? 8.475 8.947 -6.211 1.00 97.31 90 ALA A C 1
ATOM 714 O O . ALA A 1 90 ? 8.358 9.548 -7.278 1.00 97.31 90 ALA A O 1
ATOM 715 N N . GLY A 1 91 ? 8.931 7.690 -6.136 1.00 96.69 91 GLY A N 1
ATOM 716 C CA . GLY A 1 91 ? 9.398 6.925 -7.294 1.00 96.69 91 GLY A CA 1
ATOM 717 C C . GLY A 1 91 ? 8.325 6.746 -8.368 1.00 96.69 91 GLY A C 1
ATOM 718 O O . GLY A 1 91 ? 8.558 7.074 -9.530 1.00 96.69 91 GLY A O 1
ATOM 719 N N . LEU A 1 92 ? 7.124 6.301 -7.984 1.00 96.94 92 LEU A N 1
ATOM 720 C CA . LEU A 1 92 ? 6.014 6.154 -8.926 1.00 96.94 92 LEU A CA 1
ATOM 721 C C . LEU A 1 92 ? 5.521 7.518 -9.423 1.00 96.94 92 LEU A C 1
ATOM 723 O O . LEU A 1 92 ? 5.241 7.677 -10.613 1.00 96.94 92 LEU A O 1
ATOM 727 N N . LYS A 1 93 ? 5.468 8.530 -8.544 1.00 96.69 93 LYS A N 1
ATOM 728 C CA . LYS A 1 93 ? 5.031 9.879 -8.925 1.00 96.69 93 LYS A CA 1
ATOM 729 C C . LYS A 1 93 ? 5.941 10.510 -9.978 1.00 96.69 93 LYS A C 1
ATOM 731 O O . LYS A 1 93 ? 5.435 11.155 -10.898 1.00 96.69 93 LYS A O 1
ATOM 736 N N . ALA A 1 94 ? 7.252 10.294 -9.884 1.00 95.62 94 ALA A N 1
ATOM 737 C CA . ALA A 1 94 ? 8.221 10.780 -10.864 1.00 95.62 94 ALA A CA 1
ATOM 738 C C . ALA A 1 94 ? 7.946 10.244 -12.281 1.00 95.62 94 ALA A C 1
ATOM 740 O O . ALA A 1 94 ? 8.255 10.922 -13.258 1.00 95.62 94 ALA A O 1
ATOM 741 N N . MET A 1 95 ? 7.321 9.067 -12.397 1.00 96.06 95 MET A N 1
ATOM 742 C CA . MET A 1 95 ? 6.976 8.439 -13.675 1.00 96.06 95 MET A CA 1
ATOM 743 C C . MET A 1 95 ? 5.567 8.776 -14.187 1.00 96.06 95 MET A C 1
ATOM 745 O O . MET A 1 95 ? 5.215 8.366 -15.291 1.00 96.06 95 MET A O 1
ATOM 749 N N . SER A 1 96 ? 4.773 9.552 -13.438 1.00 95.00 96 SER A N 1
ATOM 750 C CA . SER A 1 96 ? 3.345 9.771 -13.741 1.00 95.00 96 SER A CA 1
ATOM 751 C C . SER A 1 96 ? 3.041 10.402 -15.101 1.00 95.00 96 SER A C 1
ATOM 753 O O . SER A 1 96 ? 1.990 10.139 -15.675 1.00 95.00 96 SER A O 1
ATOM 755 N N . THR A 1 97 ? 3.970 11.166 -15.675 1.00 95.38 97 THR A N 1
ATOM 756 C CA . THR A 1 97 ? 3.814 11.726 -17.029 1.00 95.38 97 THR A CA 1
ATOM 757 C C . THR A 1 97 ? 3.969 10.666 -18.135 1.00 95.38 97 THR A C 1
ATOM 759 O O . THR A 1 97 ? 3.454 10.839 -19.246 1.00 95.38 97 THR A O 1
ATOM 762 N N . TYR A 1 98 ? 4.663 9.559 -17.851 1.00 94.25 98 TYR A N 1
ATOM 763 C CA . TYR A 1 98 ? 5.077 8.566 -18.848 1.00 94.25 98 TYR A CA 1
ATOM 764 C C . TYR A 1 98 ? 4.157 7.345 -18.934 1.00 94.25 98 TYR A C 1
ATOM 766 O O . TYR A 1 98 ? 4.126 6.702 -19.979 1.00 94.25 98 TYR A O 1
ATOM 774 N N . TYR A 1 99 ? 3.369 7.048 -17.898 1.00 93.69 99 TYR A N 1
ATOM 775 C CA . TYR A 1 99 ? 2.358 5.988 -17.952 1.00 93.69 99 TYR A CA 1
ATOM 776 C C . TYR A 1 99 ? 0.947 6.531 -18.202 1.00 93.69 99 TYR A C 1
ATOM 778 O O . TYR A 1 99 ? 0.705 7.740 -18.216 1.00 93.69 99 TYR A O 1
ATOM 786 N N . ARG A 1 100 ? -0.004 5.623 -18.434 1.00 94.38 100 ARG A N 1
ATOM 787 C CA . ARG A 1 100 ? -1.430 5.931 -18.649 1.00 94.38 100 ARG A CA 1
ATOM 788 C C . ARG A 1 100 ? -2.350 5.166 -17.695 1.00 94.38 100 ARG A C 1
ATOM 790 O O . ARG A 1 100 ? -3.505 4.930 -18.025 1.00 94.38 100 ARG A O 1
ATOM 797 N N . LEU A 1 101 ? -1.829 4.801 -16.524 1.00 96.38 101 LEU A N 1
ATOM 798 C CA . LEU A 1 101 ? -2.609 4.199 -15.448 1.00 96.38 101 LEU A CA 1
ATOM 799 C C . LEU A 1 101 ? -3.719 5.154 -15.008 1.00 96.38 101 LEU A C 1
ATOM 801 O O . LEU A 1 101 ? -3.489 6.352 -14.819 1.00 96.38 101 LEU A O 1
ATOM 805 N N . ASN A 1 102 ? -4.920 4.621 -14.830 1.00 96.88 102 ASN A N 1
ATOM 806 C CA . ASN A 1 102 ? -5.998 5.360 -14.197 1.00 96.88 102 ASN A CA 1
ATOM 807 C C . ASN A 1 102 ? -5.755 5.479 -12.671 1.00 96.88 102 ASN A C 1
ATOM 809 O O . ASN A 1 102 ? -4.906 4.776 -12.116 1.00 96.88 102 ASN A O 1
ATOM 813 N N . PRO A 1 103 ? -6.502 6.334 -11.947 1.00 96.12 103 PRO A N 1
ATOM 814 C CA . PRO A 1 103 ? -6.259 6.553 -10.519 1.00 96.12 103 PRO A CA 1
ATOM 815 C C . PRO A 1 103 ? -6.385 5.304 -9.635 1.00 96.12 103 PRO A C 1
ATOM 817 O O . PRO A 1 103 ? -5.778 5.257 -8.566 1.00 96.12 103 PRO A O 1
ATOM 820 N N . VAL A 1 104 ? -7.189 4.313 -10.032 1.00 95.31 104 VAL A N 1
ATOM 821 C CA . VAL A 1 104 ? -7.324 3.045 -9.300 1.00 95.31 104 VAL A CA 1
ATOM 822 C C . VAL A 1 104 ? -6.109 2.165 -9.566 1.00 95.31 104 VAL A C 1
ATOM 824 O O . VAL A 1 104 ? -5.501 1.680 -8.619 1.00 95.31 104 VAL A O 1
ATOM 827 N N . GLU A 1 105 ? -5.705 2.021 -10.827 1.00 97.06 105 GLU A N 1
ATOM 828 C CA . GLU A 1 105 ? -4.509 1.270 -11.222 1.00 97.06 105 GLU A CA 1
ATOM 829 C C . GLU A 1 105 ? -3.241 1.830 -10.572 1.00 97.06 105 GLU A C 1
ATOM 831 O O . GLU A 1 105 ? -2.477 1.076 -9.977 1.00 97.06 105 GLU A O 1
ATOM 836 N N . GLU A 1 106 ? -3.047 3.154 -10.591 1.00 97.19 106 GLU A N 1
ATOM 837 C CA . GLU A 1 106 ? -1.890 3.801 -9.958 1.00 97.19 106 GLU A CA 1
ATOM 838 C C . GLU A 1 106 ? -1.842 3.511 -8.450 1.00 97.19 106 GLU A C 1
ATOM 840 O O . GLU A 1 106 ? -0.781 3.198 -7.908 1.00 97.19 106 GLU A O 1
ATOM 845 N N . ARG A 1 107 ? -2.989 3.563 -7.760 1.00 95.69 107 ARG A N 1
ATOM 846 C CA . ARG A 1 107 ? -3.071 3.246 -6.324 1.00 95.69 107 ARG A CA 1
ATOM 847 C C . ARG A 1 107 ? -2.816 1.770 -6.044 1.00 95.69 107 ARG A C 1
ATOM 849 O O . ARG A 1 107 ? -2.116 1.464 -5.081 1.00 95.69 107 ARG A O 1
ATOM 856 N N . THR A 1 108 ? -3.361 0.874 -6.863 1.00 96.19 108 THR A N 1
ATOM 857 C CA . THR A 1 108 ? -3.153 -0.575 -6.749 1.00 96.19 108 THR A CA 1
ATOM 858 C C . THR A 1 108 ? -1.684 -0.927 -6.968 1.00 96.19 108 THR A C 1
ATOM 860 O O . THR A 1 108 ? -1.087 -1.607 -6.133 1.00 96.19 108 THR A O 1
ATOM 863 N N . LEU A 1 109 ? -1.065 -0.377 -8.016 1.00 97.69 109 LEU A N 1
ATOM 864 C CA . LEU A 1 109 ? 0.357 -0.550 -8.288 1.00 97.69 109 LEU A CA 1
ATOM 865 C C . LEU A 1 109 ? 1.219 0.030 -7.166 1.00 97.69 109 LEU A C 1
ATOM 867 O O . LEU A 1 109 ? 2.149 -0.630 -6.708 1.00 97.69 109 LEU A O 1
ATOM 871 N N . LEU A 1 110 ? 0.903 1.234 -6.677 1.00 97.75 110 LEU A N 1
ATOM 872 C CA . LEU A 1 110 ? 1.620 1.817 -5.546 1.00 97.75 110 LEU A CA 1
ATOM 873 C C . LEU A 1 110 ? 1.523 0.911 -4.319 1.00 97.75 110 LEU A C 1
ATOM 875 O O . LEU A 1 110 ? 2.547 0.6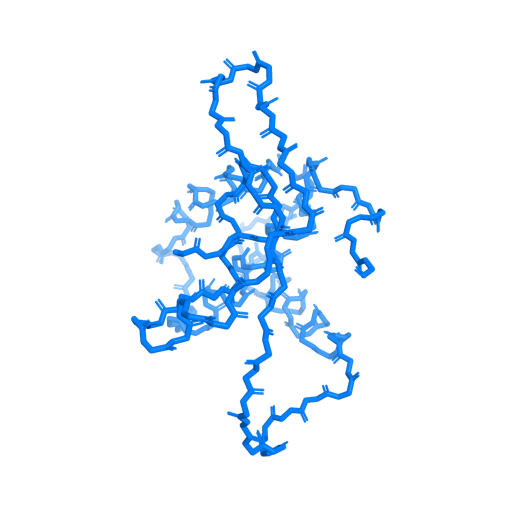08 -3.715 1.00 97.75 110 LEU A O 1
ATOM 879 N N . LYS A 1 111 ? 0.325 0.427 -3.974 1.00 96.88 111 LYS A N 1
ATOM 880 C CA . LYS A 1 111 ? 0.130 -0.486 -2.844 1.00 96.88 111 LYS A CA 1
ATOM 881 C C . LYS A 1 111 ? 0.983 -1.746 -3.004 1.00 96.88 111 LYS A C 1
ATOM 883 O O . LYS A 1 111 ? 1.680 -2.103 -2.058 1.00 96.88 111 LYS A O 1
ATOM 888 N N . TYR A 1 112 ? 0.989 -2.358 -4.188 1.00 97.25 112 TYR A N 1
ATOM 889 C CA . TYR A 1 112 ? 1.825 -3.519 -4.498 1.00 97.25 112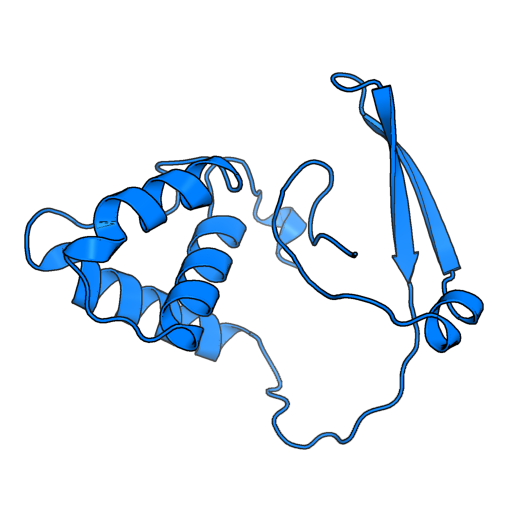 TYR A CA 1
ATOM 890 C C . TYR A 1 112 ? 3.321 -3.229 -4.313 1.00 97.25 112 TYR A C 1
ATOM 892 O O . TYR A 1 112 ? 4.008 -3.965 -3.604 1.00 97.25 112 TYR A O 1
ATOM 900 N N . LEU A 1 113 ? 3.822 -2.133 -4.888 1.00 97.69 113 LEU A N 1
ATOM 901 C CA . LEU A 1 113 ? 5.224 -1.723 -4.762 1.00 97.69 113 LEU A CA 1
ATOM 902 C C . LEU A 1 113 ? 5.609 -1.483 -3.299 1.00 97.69 113 LEU A C 1
ATOM 904 O O . LEU A 1 113 ? 6.679 -1.891 -2.856 1.00 97.69 113 LEU A O 1
ATOM 908 N N . GLN A 1 114 ? 4.713 -0.869 -2.528 1.00 97.81 114 GLN A N 1
ATOM 909 C CA . GLN A 1 114 ? 4.923 -0.593 -1.115 1.00 97.81 114 GLN A CA 1
ATOM 910 C C . GLN A 1 114 ? 4.947 -1.856 -0.250 1.00 97.81 114 GLN A C 1
ATOM 912 O O . GLN A 1 114 ? 5.769 -1.938 0.657 1.00 97.81 114 GLN A O 1
ATOM 917 N N . THR A 1 115 ? 4.086 -2.844 -0.509 1.00 96.06 115 THR A N 1
ATOM 918 C CA . THR A 1 115 ? 4.058 -4.107 0.254 1.00 96.06 115 THR A CA 1
ATOM 919 C C . THR A 1 115 ? 5.175 -5.076 -0.146 1.00 96.06 115 THR A C 1
ATOM 921 O O . THR A 1 115 ? 5.423 -6.045 0.567 1.00 96.06 115 THR A O 1
ATOM 924 N N . HIS A 1 116 ? 5.860 -4.820 -1.264 1.00 96.00 116 HIS A N 1
ATOM 925 C CA . HIS A 1 116 ? 7.005 -5.595 -1.765 1.00 96.00 116 HIS A CA 1
ATOM 926 C C . HIS A 1 116 ? 8.318 -4.791 -1.756 1.00 96.00 116 HIS A C 1
ATOM 928 O O . HIS A 1 116 ? 9.283 -5.160 -2.433 1.00 96.00 116 HIS A O 1
ATOM 934 N N . ALA A 1 117 ? 8.340 -3.684 -1.010 1.00 97.56 117 ALA A N 1
ATOM 935 C CA . ALA A 1 117 ? 9.480 -2.790 -0.877 1.00 97.56 117 ALA A CA 1
ATOM 936 C C . ALA A 1 117 ? 10.631 -3.414 -0.071 1.00 97.56 117 ALA A C 1
ATOM 938 O O . ALA A 1 117 ? 10.442 -4.387 0.656 1.00 97.56 117 ALA A O 1
ATOM 939 N N . SER A 1 118 ? 11.827 -2.823 -0.152 1.00 96.62 118 SER A N 1
ATOM 940 C CA . SER A 1 118 ? 13.030 -3.351 0.519 1.00 96.62 118 SER A CA 1
ATOM 941 C C . SER A 1 118 ? 12.936 -3.424 2.041 1.00 96.62 118 SER A C 1
ATOM 943 O O . SER A 1 118 ? 13.611 -4.240 2.661 1.00 96.62 118 SER A O 1
ATOM 945 N N . ASP A 1 119 ? 12.118 -2.568 2.645 1.00 95.00 119 ASP A N 1
ATOM 946 C CA . ASP A 1 119 ? 11.951 -2.430 4.088 1.00 95.00 119 ASP A CA 1
ATOM 947 C C . ASP A 1 119 ? 10.650 -3.072 4.603 1.00 95.00 119 ASP A C 1
ATOM 949 O O . ASP A 1 119 ? 10.240 -2.804 5.736 1.00 95.00 119 ASP A O 1
ATOM 953 N N . VAL A 1 120 ? 10.000 -3.909 3.787 1.00 92.62 120 VAL A N 1
ATOM 954 C CA . VAL A 1 120 ? 8.830 -4.716 4.159 1.00 92.62 120 VAL A CA 1
ATOM 955 C C . VAL A 1 120 ? 9.199 -6.198 4.066 1.00 92.62 120 VAL A C 1
ATOM 957 O O . VAL A 1 120 ? 9.271 -6.775 2.985 1.00 92.62 120 VAL A O 1
ATOM 960 N N . SER A 1 121 ? 9.454 -6.825 5.217 1.00 76.12 121 SER A N 1
ATOM 961 C CA . SER A 1 121 ? 9.788 -8.252 5.305 1.00 76.12 121 SER A CA 1
ATOM 962 C C . SER A 1 121 ? 8.586 -9.162 5.021 1.00 76.12 121 SER A C 1
ATOM 964 O O . SER A 1 121 ? 7.443 -8.810 5.315 1.00 76.12 121 SER A O 1
ATOM 966 N N . ASP A 1 122 ? 8.843 -10.382 4.535 1.00 62.31 122 ASP A N 1
ATOM 967 C CA . ASP A 1 122 ? 7.805 -11.395 4.267 1.00 62.31 122 ASP A CA 1
ATOM 968 C C . ASP A 1 122 ? 7.002 -11.804 5.513 1.00 62.31 122 ASP A C 1
ATOM 970 O O . ASP A 1 122 ? 5.847 -12.213 5.411 1.00 62.31 122 ASP A O 1
ATOM 974 N N . THR A 1 123 ? 7.563 -11.636 6.713 1.00 50.88 123 THR A N 1
ATOM 975 C CA . THR A 1 123 ? 6.851 -11.849 7.985 1.00 50.88 123 THR A CA 1
ATOM 976 C C . THR A 1 123 ? 5.680 -10.891 8.199 1.00 50.88 123 THR A C 1
ATOM 978 O O . THR A 1 123 ? 4.758 -11.232 8.931 1.00 50.88 123 THR A O 1
ATOM 981 N N . ASN A 1 124 ? 5.683 -9.735 7.529 1.00 50.22 124 ASN A N 1
ATOM 982 C CA . ASN A 1 124 ? 4.617 -8.734 7.579 1.00 50.22 124 ASN A CA 1
ATOM 983 C C . ASN A 1 124 ? 3.584 -8.901 6.440 1.00 50.22 124 ASN A C 1
ATOM 985 O O . ASN A 1 124 ? 2.722 -8.040 6.257 1.00 50.22 124 ASN A O 1
ATOM 989 N N . LYS A 1 125 ? 3.688 -9.972 5.637 1.00 42.84 125 LYS A N 1
ATOM 990 C CA . LYS A 1 125 ? 2.773 -10.295 4.524 1.00 42.84 125 LYS A CA 1
ATOM 991 C C . LYS A 1 125 ? 1.730 -11.367 4.881 1.00 42.84 125 LYS A C 1
ATOM 993 O O . LYS A 1 125 ? 1.012 -11.813 3.988 1.00 42.84 125 LYS A O 1
ATOM 998 N N . LYS A 1 126 ? 1.684 -11.800 6.146 1.00 31.30 126 LYS A N 1
ATOM 999 C CA . LYS A 1 126 ? 0.700 -12.761 6.664 1.00 31.30 126 LYS A CA 1
ATOM 100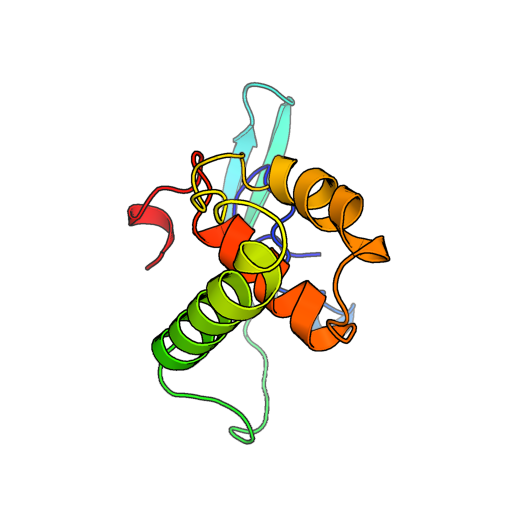0 C C . LYS A 1 126 ? -0.559 -12.071 7.162 1.00 31.30 126 LYS A C 1
ATOM 1002 O O . LYS A 1 126 ? -0.415 -11.025 7.831 1.00 31.30 126 LYS A O 1
#

Sequence (126 aa):
MITQYMGKRVFSAVLDEPLMANVKVLQTQVDPDSHQEWQQVSVTAWTTDQDFISTLAPIWEYSDQMLQSTCSACHSTPPTTRYTANGWIAGLKAMSTYYRLNPVEERTLLKYLQTHASDVSDTNKK

Foldseek 3Di:
DDALDPPFPQDDDDDDPVQVVQKDFPDWDQDPVPRDIDTDIDTDDDDDCPPDDPDCVVLLVVLVVVQCVFVPPPHDRDQLQPAELNVLVVVLVVCVVRGDDDPVSSSSNSSSSNCRYNPHDPVSVD

Organism: Citrobacter freundii (NCBI:txid546)